Protein AF-A0A1M6F2M1-F1 (afdb_monomer_lite)

Foldseek 3Di:
DEAQAEADDPVDDCPDPVNSRYDYLVNCLVCLVVQHKDKIKHFDDPDDPVVSLVVVLCVNCVPRNQDSVLWDWKWFVPPGIMITIIRGSDPVVSVVVVVVRVCCCPDPCVVVVRMD

Secondary structure (DSSP, 8-state):
---SS-B--TTS-TTSTTGGGSB-HHHHHHHHHTT--EEEEEEPPSS-HHHHHHHHHHHHHHHH---TTT-EEEEE-SSS-EEEEEE-SSHHHHHHHHHHHHHHHHSHHHHTTSB-

Radius of gyration: 14.24 Å; chains: 1; bounding box: 29×32×35 Å

Sequence (116 aa):
MDPDNGLLVKSVGKGSARSIKYVFYEEVKDFIDSGKSVLVYNHRCRKPAKKYFDDIKDRLYDNVKINMGLIQTITFSKGTTRDYIAIPASKKHCDMFGDAFDDMRESMWGKLGVCR

pLDDT: mean 94.85, std 2.94, range [86.38, 98.25]

Structure (mmCIF, N/CA/C/O backbone):
data_AF-A0A1M6F2M1-F1
#
_entry.id   AF-A0A1M6F2M1-F1
#
loop_
_atom_site.group_PDB
_atom_site.id
_atom_site.type_symbol
_atom_site.label_atom_id
_atom_site.label_alt_id
_atom_site.label_comp_id
_atom_site.label_asym_id
_atom_site.label_entity_id
_atom_site.label_seq_id
_atom_site.pdbx_PDB_ins_code
_atom_site.Cartn_x
_atom_site.Cartn_y
_atom_site.Cartn_z
_atom_site.occupancy
_atom_site.B_iso_or_equiv
_atom_site.auth_seq_id
_atom_site.auth_comp_id
_atom_site.auth_asym_id
_atom_site.auth_atom_id
_atom_site.pdbx_PDB_model_num
ATOM 1 N N . MET A 1 1 ? -8.454 1.227 -4.645 1.00 93.12 1 MET A N 1
ATOM 2 C CA . MET A 1 1 ? -9.023 2.322 -3.837 1.00 93.12 1 MET A CA 1
ATOM 3 C C . MET A 1 1 ? -8.154 3.545 -4.046 1.00 93.12 1 MET A C 1
ATOM 5 O O . MET A 1 1 ? -6.936 3.415 -3.961 1.00 93.12 1 MET A O 1
ATOM 9 N N . ASP A 1 2 ? -8.767 4.685 -4.356 1.00 93.38 2 ASP A N 1
ATOM 10 C CA . ASP A 1 2 ? -8.068 5.916 -4.750 1.00 93.38 2 ASP A CA 1
ATOM 11 C C . ASP A 1 2 ? -8.477 7.106 -3.863 1.00 93.38 2 ASP A C 1
ATOM 13 O O . ASP A 1 2 ? -9.243 7.970 -4.283 1.00 93.38 2 ASP A O 1
ATOM 17 N N . PRO A 1 3 ? -8.078 7.102 -2.580 1.00 93.56 3 PRO A N 1
ATOM 18 C CA . PRO A 1 3 ? -8.305 8.235 -1.690 1.00 93.56 3 PRO A CA 1
ATOM 19 C C . PRO A 1 3 ? -7.326 9.382 -1.981 1.00 93.56 3 PRO A C 1
ATOM 21 O O . PRO A 1 3 ? -6.171 9.147 -2.337 1.00 93.56 3 PRO A O 1
ATOM 24 N N . ASP A 1 4 ? -7.723 10.617 -1.667 1.00 89.44 4 ASP A N 1
ATOM 25 C CA . ASP A 1 4 ? -6.847 11.796 -1.772 1.00 89.44 4 ASP A CA 1
ATOM 26 C C . ASP A 1 4 ? -5.505 11.616 -1.032 1.00 89.44 4 ASP A C 1
ATOM 28 O O . ASP A 1 4 ? -4.443 11.991 -1.534 1.00 89.44 4 ASP A O 1
ATOM 32 N N . ASN A 1 5 ? -5.548 11.062 0.188 1.00 90.69 5 ASN A N 1
ATOM 33 C CA . ASN A 1 5 ? -4.409 11.030 1.111 1.00 90.69 5 ASN A CA 1
ATOM 34 C C . ASN A 1 5 ? -3.937 9.619 1.491 1.00 90.69 5 ASN A C 1
ATOM 36 O O . ASN A 1 5 ? -3.037 9.488 2.328 1.00 90.69 5 ASN A O 1
ATOM 40 N N . GLY A 1 6 ? -4.507 8.571 0.894 1.00 93.94 6 GLY A N 1
ATOM 41 C CA . GLY A 1 6 ? -4.090 7.197 1.167 1.00 93.94 6 GLY A CA 1
ATOM 42 C C . GLY A 1 6 ? -4.727 6.556 2.404 1.00 93.94 6 GLY A C 1
ATOM 43 O O . GLY A 1 6 ? -5.890 6.797 2.716 1.00 93.94 6 GLY A O 1
ATOM 44 N N . LEU A 1 7 ? -3.970 5.718 3.119 1.00 94.44 7 LEU A N 1
ATOM 45 C CA . LEU A 1 7 ? -4.432 5.055 4.351 1.00 94.44 7 LEU A CA 1
ATOM 46 C C . LEU A 1 7 ? -4.501 6.017 5.544 1.00 94.44 7 LEU A C 1
ATOM 48 O O . LEU A 1 7 ? -3.609 6.852 5.734 1.00 94.44 7 LEU A O 1
ATOM 52 N N . LEU A 1 8 ? -5.515 5.842 6.398 1.00 94.50 8 LEU A N 1
ATOM 53 C CA . LEU A 1 8 ? -5.753 6.675 7.581 1.00 94.50 8 LEU A CA 1
ATOM 54 C C . LEU A 1 8 ? -4.498 6.837 8.459 1.00 94.50 8 LEU A C 1
ATOM 56 O O . LEU A 1 8 ? -3.798 5.881 8.793 1.00 94.50 8 LEU A O 1
ATOM 60 N N . VAL A 1 9 ? -4.197 8.062 8.883 1.00 91.62 9 VAL A N 1
ATOM 61 C CA . VAL A 1 9 ? -3.024 8.373 9.719 1.00 91.62 9 VAL A CA 1
ATOM 62 C C . VAL A 1 9 ? -3.423 8.651 11.168 1.00 91.62 9 VAL A C 1
ATOM 64 O O . VAL A 1 9 ? -4.527 9.111 11.433 1.00 91.62 9 VAL A O 1
ATOM 67 N N . LYS A 1 10 ? -2.494 8.448 12.117 1.00 88.38 10 LYS A N 1
ATOM 68 C CA . LYS A 1 10 ? -2.744 8.630 13.564 1.00 88.38 10 LYS A CA 1
ATOM 69 C C . LYS A 1 10 ? -3.284 10.021 13.937 1.00 88.38 10 LYS A C 1
ATOM 71 O O . LYS A 1 10 ? -4.010 10.150 14.912 1.00 88.38 10 LYS A O 1
ATOM 76 N N . SER A 1 11 ? -2.928 11.059 13.180 1.00 89.31 11 SER A N 1
ATOM 77 C CA . SER A 1 11 ? -3.343 12.445 13.437 1.00 89.31 11 SER A CA 1
ATOM 78 C C . SER A 1 11 ? -4.760 12.787 12.954 1.00 89.31 11 SER A C 1
ATOM 80 O O . SER A 1 11 ? -5.211 13.917 13.158 1.00 89.31 11 SER A O 1
ATOM 82 N N . VAL A 1 12 ? -5.467 11.852 12.307 1.00 90.81 12 VAL A N 1
ATOM 83 C CA . VAL A 1 12 ? -6.833 12.044 11.802 1.00 90.81 12 VAL A CA 1
ATOM 84 C C . VAL A 1 12 ? -7.744 10.973 12.397 1.00 90.81 12 VAL A C 1
ATOM 86 O O . VAL A 1 12 ? -7.628 9.795 12.079 1.00 90.81 12 VAL A O 1
ATOM 89 N N . GLY A 1 13 ? -8.668 11.387 13.266 1.00 90.81 13 GLY A N 1
ATOM 90 C CA . GLY A 1 13 ? -9.695 10.497 13.815 1.00 90.81 13 GLY A CA 1
ATOM 91 C C . GLY A 1 13 ? -10.805 10.204 12.800 1.00 90.81 13 GLY A C 1
ATOM 92 O O . GLY A 1 13 ? -11.136 11.065 11.986 1.00 90.81 13 GLY A O 1
ATOM 93 N N . LYS A 1 14 ? -11.421 9.017 12.879 1.00 86.69 14 LYS A N 1
ATOM 94 C CA . LYS A 1 14 ? -12.449 8.546 11.925 1.00 86.69 14 LYS A CA 1
ATOM 95 C C . LYS A 1 14 ? -13.688 9.444 11.835 1.00 86.69 14 LYS A C 1
ATOM 97 O O . LYS A 1 14 ? -14.224 9.614 10.749 1.00 86.69 14 LYS A O 1
ATOM 102 N N . GLY A 1 15 ? -14.095 10.077 12.936 1.00 88.50 15 GLY A N 1
ATOM 103 C CA . GLY A 1 15 ? -15.215 11.031 12.958 1.00 88.50 15 GLY A CA 1
ATOM 104 C C . GLY A 1 15 ? -14.861 12.453 12.503 1.00 88.50 15 GLY A C 1
ATOM 105 O O . GLY A 1 15 ? -15.711 13.335 12.524 1.00 88.50 15 GLY A O 1
ATOM 106 N N . SER A 1 16 ? -13.604 12.720 12.134 1.00 94.00 16 SER A N 1
ATOM 107 C CA . SER A 1 16 ? -13.198 14.039 11.644 1.00 94.00 16 SER A CA 1
ATOM 108 C C . SER A 1 16 ? -13.680 14.247 10.213 1.00 94.00 16 SER A C 1
ATOM 110 O O . SER A 1 16 ? -13.503 13.365 9.388 1.00 94.00 16 SER A O 1
ATOM 112 N N . ALA A 1 17 ? -14.116 15.456 9.853 1.00 92.56 17 ALA A N 1
ATOM 113 C CA . ALA A 1 17 ? -14.391 15.808 8.453 1.00 92.56 17 ALA A CA 1
ATOM 114 C C .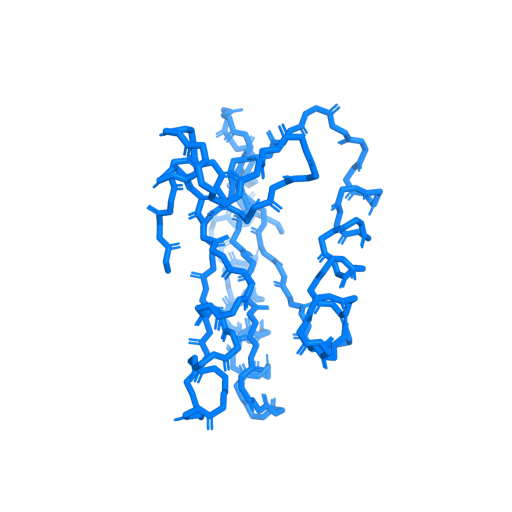 ALA A 1 17 ? -13.196 15.555 7.504 1.00 92.56 17 ALA A C 1
ATOM 116 O O . ALA A 1 17 ? -13.372 15.397 6.302 1.00 92.56 17 ALA A O 1
ATOM 117 N N . ARG A 1 18 ? -11.964 15.492 8.032 1.00 91.88 18 ARG A N 1
ATOM 118 C CA . ARG A 1 18 ? -10.757 15.169 7.253 1.00 91.88 18 ARG A CA 1
ATOM 119 C C . ARG A 1 18 ? -10.618 13.680 6.925 1.00 91.88 18 ARG A C 1
ATOM 121 O O . ARG A 1 18 ? -9.812 13.348 6.061 1.00 91.88 18 ARG A O 1
ATOM 128 N N . SER A 1 19 ? -11.342 12.798 7.614 1.00 93.69 19 SER A N 1
ATOM 129 C CA . SER A 1 19 ? -11.214 11.344 7.471 1.00 93.69 19 SER A CA 1
ATOM 130 C C . SER A 1 19 ? -11.709 10.843 6.114 1.00 93.69 19 SER A C 1
ATOM 132 O O . SER A 1 19 ? -11.134 9.893 5.601 1.00 93.69 19 SER A O 1
ATOM 134 N N . ILE A 1 20 ? -12.656 11.551 5.483 1.00 92.69 20 ILE A N 1
ATOM 135 C CA . ILE A 1 20 ? -13.208 11.245 4.148 1.00 92.69 20 ILE A CA 1
ATOM 136 C C . ILE A 1 20 ? -12.146 11.161 3.039 1.00 92.69 20 ILE A C 1
ATOM 138 O O . ILE A 1 20 ? -12.368 10.570 1.991 1.00 92.69 20 ILE A O 1
ATOM 142 N N . LYS A 1 21 ? -10.972 11.756 3.272 1.00 92.31 21 LYS A N 1
ATOM 143 C CA . LYS A 1 21 ? -9.835 11.762 2.344 1.00 92.31 21 LYS A CA 1
ATOM 144 C C . LYS A 1 21 ? -8.955 10.518 2.443 1.00 92.31 21 LYS A C 1
ATOM 146 O O . LYS A 1 21 ? -7.912 10.469 1.793 1.00 92.31 21 LYS A O 1
ATOM 151 N N . TYR A 1 22 ? -9.309 9.575 3.309 1.00 95.69 22 TYR A N 1
ATOM 152 C CA . TYR A 1 22 ? -8.509 8.404 3.625 1.00 95.69 22 TYR A CA 1
ATOM 153 C C . TYR A 1 22 ? -9.329 7.130 3.486 1.00 95.69 22 TYR A C 1
ATOM 155 O O . TYR A 1 22 ? -10.524 7.123 3.754 1.00 95.69 22 TYR A O 1
ATOM 163 N N . VAL A 1 23 ? -8.643 6.041 3.153 1.00 96.06 23 VAL A N 1
ATOM 164 C CA . VAL A 1 23 ? -9.167 4.683 3.317 1.00 96.06 23 VAL A CA 1
ATOM 165 C C . VAL A 1 23 ? -8.966 4.245 4.764 1.00 96.06 23 VAL A C 1
ATOM 167 O O . VAL A 1 23 ? -7.873 4.404 5.332 1.00 96.06 23 VAL A O 1
ATOM 170 N N . PHE A 1 24 ? -10.009 3.682 5.363 1.00 96.38 24 PHE A N 1
ATOM 171 C CA . PHE A 1 24 ? -9.957 3.082 6.687 1.00 96.38 24 PHE A CA 1
ATOM 172 C C . PHE A 1 24 ? -9.425 1.653 6.630 1.00 96.38 24 PHE A C 1
ATOM 174 O O . PHE A 1 24 ? -9.576 0.925 5.651 1.00 96.38 24 PHE A O 1
ATOM 181 N N . TYR A 1 25 ? -8.776 1.243 7.717 1.00 96.62 25 TYR A N 1
ATOM 182 C CA . TYR A 1 25 ? -8.180 -0.086 7.805 1.00 96.62 25 TYR A CA 1
ATOM 183 C C . TYR A 1 25 ? -9.239 -1.189 7.742 1.00 96.62 25 TYR A C 1
ATOM 185 O O . TYR A 1 25 ? -8.992 -2.233 7.147 1.00 96.62 25 TYR A O 1
ATOM 193 N N . GLU A 1 26 ? -10.420 -0.946 8.306 1.00 95.81 26 GLU A N 1
ATOM 194 C CA . GLU A 1 26 ? -11.536 -1.892 8.299 1.00 95.81 26 GLU A CA 1
ATOM 195 C C . GLU A 1 26 ? -12.092 -2.092 6.891 1.00 95.81 26 GLU A C 1
ATOM 197 O O . GLU A 1 26 ? -12.337 -3.227 6.513 1.00 95.81 26 GLU A O 1
ATOM 202 N N . GLU A 1 27 ? -12.161 -1.038 6.069 1.00 96.50 27 GLU A N 1
ATOM 203 C CA . GLU A 1 27 ? -12.575 -1.181 4.666 1.00 96.50 27 GLU A CA 1
ATOM 204 C C . GLU A 1 27 ? -11.630 -2.123 3.917 1.00 96.50 27 GLU A C 1
ATOM 206 O O . GLU A 1 27 ? -12.069 -3.011 3.190 1.00 96.50 27 GLU A O 1
ATOM 211 N N . VAL A 1 28 ? -10.316 -1.977 4.130 1.00 97.31 28 VAL A N 1
ATOM 212 C CA . VAL A 1 28 ? -9.327 -2.909 3.571 1.00 97.31 28 VAL A CA 1
ATOM 213 C C . VAL A 1 28 ? -9.585 -4.328 4.077 1.00 97.31 28 VAL A C 1
ATOM 215 O O . VAL A 1 28 ? -9.569 -5.265 3.283 1.00 97.31 28 VAL A O 1
ATOM 218 N N . LYS A 1 29 ? -9.829 -4.498 5.380 1.00 97.44 29 LYS A N 1
ATOM 219 C CA . LYS A 1 29 ? -10.072 -5.809 5.990 1.00 97.44 29 LYS A CA 1
ATOM 220 C C . LYS A 1 29 ? -11.314 -6.491 5.422 1.00 97.44 29 LYS A C 1
ATOM 222 O O . LYS A 1 29 ? -11.224 -7.668 5.095 1.00 97.44 29 LYS A O 1
ATOM 227 N N . ASP A 1 30 ? -12.404 -5.760 5.219 1.00 98.06 30 ASP A N 1
ATOM 228 C CA . ASP A 1 30 ? -13.654 -6.284 4.657 1.00 98.06 30 ASP A CA 1
ATOM 229 C C . ASP A 1 30 ? -13.452 -6.837 3.234 1.00 98.06 30 ASP A C 1
ATOM 231 O O . ASP A 1 30 ? -13.975 -7.898 2.866 1.00 9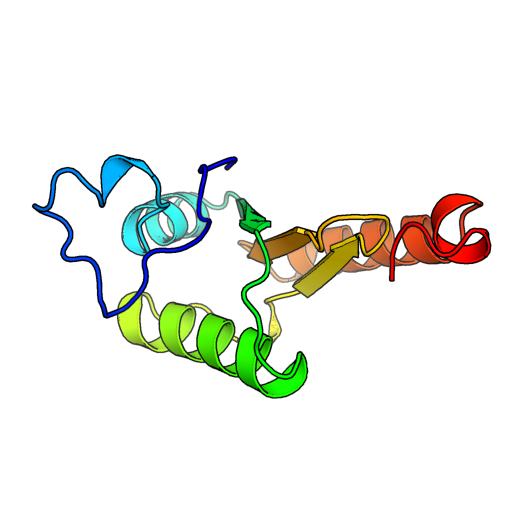8.06 30 ASP A O 1
ATOM 235 N N . PHE A 1 31 ? -12.638 -6.161 2.415 1.00 97.88 31 PHE A N 1
ATOM 236 C CA . PHE A 1 31 ? -12.263 -6.686 1.100 1.00 97.88 31 PHE A CA 1
ATOM 237 C C . PHE A 1 31 ? -11.434 -7.965 1.221 1.00 97.88 31 PHE A C 1
ATOM 239 O O . PHE A 1 31 ? -11.749 -8.959 0.567 1.00 97.88 31 PHE A O 1
ATOM 246 N N . ILE A 1 32 ? -10.423 -7.969 2.088 1.00 97.69 32 ILE A N 1
ATOM 247 C CA . ILE A 1 32 ? -9.549 -9.130 2.276 1.00 97.69 32 ILE A CA 1
ATOM 248 C C . ILE A 1 32 ? -10.332 -10.342 2.792 1.00 97.69 32 ILE A C 1
ATOM 250 O O . ILE A 1 32 ? -10.172 -11.437 2.254 1.00 97.69 32 ILE A O 1
ATOM 254 N N . ASP A 1 33 ? -11.231 -10.144 3.755 1.00 96.69 33 ASP A N 1
ATOM 255 C CA . ASP A 1 33 ? -12.076 -11.199 4.324 1.00 96.69 33 ASP A CA 1
ATOM 256 C C . ASP A 1 33 ? -13.085 -11.752 3.319 1.00 96.69 33 ASP A C 1
ATOM 258 O O . ASP A 1 33 ? -13.431 -12.930 3.367 1.00 96.69 33 ASP A O 1
ATOM 262 N N . SER A 1 34 ? -13.503 -10.933 2.351 1.00 97.44 34 SER A N 1
ATOM 263 C CA . SER A 1 34 ? -14.311 -11.382 1.212 1.00 97.44 34 SER A CA 1
ATOM 264 C C . SER A 1 34 ? -13.483 -11.972 0.060 1.00 97.44 34 SER A C 1
ATOM 266 O O . SER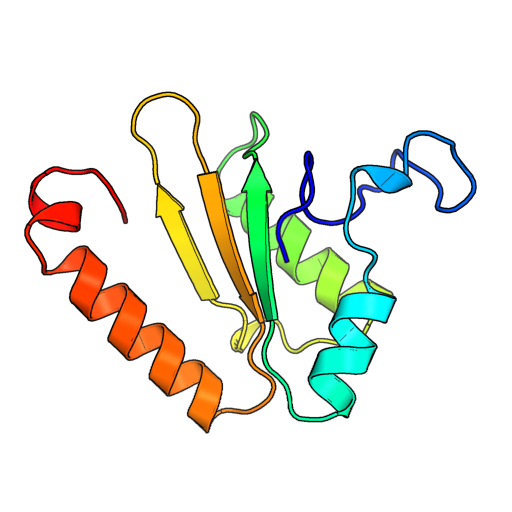 A 1 34 ? -14.010 -12.186 -1.034 1.00 97.44 34 SER A O 1
ATOM 268 N N . GLY A 1 35 ? -12.191 -12.243 0.281 1.00 97.25 35 GLY A N 1
ATOM 269 C CA . GLY A 1 35 ? -11.290 -12.855 -0.697 1.00 97.25 35 GLY A CA 1
ATOM 270 C C . GLY A 1 35 ? -10.810 -11.905 -1.800 1.00 97.25 35 GLY A C 1
ATOM 271 O O . GLY A 1 35 ? -10.233 -12.354 -2.794 1.00 97.25 35 GLY A O 1
ATOM 272 N N . LYS A 1 36 ? -11.029 -10.594 -1.653 1.00 97.88 36 LYS A N 1
ATOM 273 C CA . LYS A 1 36 ? -10.687 -9.572 -2.650 1.00 97.88 36 LYS A CA 1
ATOM 274 C C . LYS A 1 36 ? -9.425 -8.830 -2.235 1.00 97.88 36 LYS A C 1
ATOM 276 O O . LYS A 1 36 ? -9.342 -8.261 -1.153 1.00 97.88 36 LYS A O 1
ATOM 281 N N . SER A 1 37 ? -8.436 -8.805 -3.121 1.00 97.88 37 SER A N 1
ATOM 282 C CA . SER A 1 37 ? -7.234 -8.001 -2.902 1.00 97.88 37 SER A CA 1
ATOM 283 C C . SER A 1 37 ? -7.508 -6.514 -3.092 1.00 97.88 37 SER A C 1
ATOM 285 O O . SER A 1 37 ? -8.337 -6.126 -3.916 1.00 97.88 37 SER A O 1
ATOM 287 N N . VAL A 1 38 ? -6.744 -5.679 -2.395 1.00 97.88 38 VAL A N 1
ATOM 288 C CA . VAL A 1 38 ? -6.862 -4.223 -2.476 1.00 97.88 38 VAL A CA 1
ATOM 289 C C . VAL A 1 38 ? -5.563 -3.627 -3.000 1.00 97.88 38 VAL A C 1
ATOM 291 O O . VAL A 1 38 ? -4.481 -3.960 -2.527 1.00 97.88 38 VAL A O 1
ATOM 294 N N . LEU A 1 39 ? -5.675 -2.702 -3.951 1.00 97.81 39 LEU A N 1
ATOM 295 C CA . LEU A 1 39 ? -4.596 -1.796 -4.335 1.00 97.81 39 LEU A CA 1
ATOM 296 C C . LEU A 1 39 ? -4.960 -0.392 -3.852 1.00 97.81 39 LEU A C 1
ATOM 298 O O . LEU A 1 39 ? -5.981 0.152 -4.279 1.00 97.81 39 LEU A O 1
ATOM 302 N N . VAL A 1 40 ? -4.170 0.180 -2.946 1.00 97.81 40 VAL A N 1
ATOM 303 C CA . VAL A 1 40 ? -4.399 1.530 -2.412 1.00 97.81 40 VAL A CA 1
ATOM 304 C C . VAL A 1 40 ? -3.426 2.503 -3.059 1.00 97.81 40 VAL A C 1
ATOM 306 O O . VAL A 1 40 ? -2.214 2.329 -2.942 1.00 97.81 40 VAL A O 1
ATOM 309 N N . TYR A 1 41 ? -3.950 3.537 -3.706 1.00 96.38 41 TYR A N 1
ATOM 310 C CA . TYR A 1 41 ? -3.150 4.681 -4.125 1.00 96.38 41 TYR A CA 1
ATOM 311 C C . TYR A 1 41 ? -2.829 5.566 -2.918 1.00 96.38 41 TYR A C 1
ATOM 313 O O . TYR A 1 41 ? -3.700 5.883 -2.106 1.00 96.38 41 TYR A O 1
ATOM 321 N N . ASN A 1 42 ? -1.562 5.949 -2.776 1.00 94.81 42 ASN A N 1
ATOM 322 C CA . ASN A 1 42 ? -1.083 6.701 -1.627 1.00 94.81 42 ASN A CA 1
ATOM 323 C C . ASN A 1 42 ? -0.129 7.819 -2.068 1.00 94.81 42 ASN A C 1
ATOM 325 O O . ASN A 1 42 ? 0.919 7.581 -2.678 1.00 94.81 42 ASN A O 1
ATOM 329 N N . HIS A 1 43 ? -0.452 9.061 -1.704 1.00 92.06 43 HIS A N 1
ATOM 330 C CA . HIS A 1 43 ? 0.469 10.183 -1.857 1.00 92.06 43 HIS A CA 1
ATOM 331 C C . HIS A 1 43 ? 1.607 10.062 -0.832 1.00 92.06 43 HIS A C 1
ATOM 333 O O . HIS A 1 43 ? 1.375 10.112 0.379 1.00 92.06 43 HIS A O 1
ATOM 339 N N . ARG A 1 44 ? 2.863 9.937 -1.286 1.00 90.75 44 ARG A N 1
ATOM 340 C CA . ARG A 1 44 ? 4.002 9.800 -0.366 1.00 90.75 44 ARG A CA 1
ATOM 341 C C . ARG A 1 44 ? 4.202 11.076 0.451 1.00 90.75 44 ARG A C 1
ATOM 343 O O . ARG A 1 44 ? 4.269 12.180 -0.092 1.00 90.75 44 ARG A O 1
ATOM 350 N N . CYS A 1 45 ? 4.339 10.920 1.765 1.00 88.69 45 CYS A N 1
ATOM 351 C CA . CYS A 1 45 ? 4.762 11.999 2.650 1.00 88.69 45 CYS A CA 1
ATOM 352 C C . CYS A 1 45 ? 6.294 12.111 2.685 1.00 88.69 45 CYS A C 1
ATOM 354 O O . CYS A 1 45 ? 7.013 11.190 2.300 1.00 88.69 45 CYS A O 1
ATOM 356 N N . ARG A 1 46 ? 6.816 13.249 3.156 1.00 87.50 46 ARG A N 1
ATOM 357 C CA . ARG A 1 46 ? 8.263 13.508 3.244 1.00 87.50 46 ARG A CA 1
ATOM 358 C C . ARG A 1 46 ? 8.887 12.741 4.418 1.00 87.50 46 ARG A C 1
ATOM 360 O O . ARG A 1 46 ? 9.218 13.321 5.446 1.00 87.50 46 ARG A O 1
ATOM 367 N N . LYS A 1 47 ? 8.997 11.421 4.276 1.00 90.94 47 LYS A N 1
ATOM 368 C CA . LYS A 1 47 ? 9.664 10.503 5.208 1.00 90.94 47 LYS A CA 1
ATOM 369 C C . LYS A 1 47 ? 10.684 9.646 4.449 1.00 90.94 47 LYS A C 1
ATOM 371 O O . LYS A 1 47 ? 10.472 9.376 3.266 1.00 90.94 47 LYS A O 1
ATOM 376 N N . PRO A 1 48 ? 11.748 9.161 5.114 1.00 93.25 48 PRO A N 1
ATOM 377 C CA . PRO A 1 48 ? 12.614 8.135 4.540 1.00 93.25 48 PRO A CA 1
ATOM 378 C C . PRO A 1 48 ? 11.792 6.915 4.108 1.00 93.25 48 PRO A C 1
ATOM 380 O O . PRO A 1 48 ? 10.958 6.438 4.879 1.00 93.25 48 PRO A O 1
ATOM 383 N N . ALA A 1 49 ? 12.029 6.412 2.892 1.00 92.25 49 ALA A N 1
ATOM 384 C CA . ALA A 1 49 ? 11.177 5.400 2.259 1.00 92.25 49 ALA A CA 1
ATOM 385 C C . ALA A 1 49 ? 11.004 4.137 3.117 1.00 92.25 49 ALA A C 1
ATOM 387 O O . ALA A 1 49 ? 9.879 3.684 3.305 1.00 92.25 49 ALA A O 1
ATOM 388 N N . LYS A 1 50 ? 12.096 3.628 3.705 1.00 94.06 50 LYS A N 1
ATOM 389 C CA . LYS A 1 50 ? 12.055 2.461 4.598 1.00 94.06 50 LYS A CA 1
ATOM 390 C C . LYS A 1 50 ? 11.085 2.682 5.762 1.00 94.06 50 LYS A C 1
ATOM 392 O O . LYS A 1 50 ? 10.123 1.944 5.905 1.00 94.06 50 LYS A O 1
ATOM 397 N N . LYS A 1 51 ? 11.285 3.759 6.529 1.00 94.75 51 LYS A N 1
ATOM 398 C CA . LYS A 1 51 ? 10.422 4.107 7.667 1.00 94.75 51 LYS A CA 1
ATOM 399 C C . LYS A 1 51 ? 8.970 4.325 7.239 1.00 94.75 51 LYS A C 1
ATOM 401 O O . LYS A 1 51 ? 8.056 3.937 7.947 1.00 94.75 51 LYS A O 1
ATOM 406 N N . TYR A 1 52 ? 8.753 4.952 6.086 1.00 94.50 52 TYR A N 1
ATOM 407 C CA . TYR A 1 52 ? 7.414 5.169 5.544 1.00 94.50 52 TYR A CA 1
ATOM 408 C C . TYR A 1 52 ? 6.673 3.856 5.259 1.00 94.50 52 TYR A C 1
ATOM 410 O O . TYR A 1 52 ? 5.501 3.737 5.615 1.00 94.50 52 TYR A O 1
ATOM 418 N N . PHE A 1 53 ? 7.340 2.889 4.628 1.00 95.25 53 PHE A N 1
ATOM 419 C CA . PHE A 1 53 ? 6.737 1.594 4.328 1.00 95.25 53 PHE A CA 1
ATOM 420 C C . PHE A 1 53 ? 6.579 0.723 5.574 1.00 95.25 53 PHE A C 1
ATOM 422 O O . PHE A 1 53 ? 5.522 0.115 5.728 1.00 95.25 53 PHE A O 1
ATOM 429 N N . ASP A 1 54 ? 7.563 0.720 6.476 1.00 95.38 54 ASP A N 1
ATOM 430 C CA . ASP A 1 54 ? 7.467 0.039 7.772 1.00 95.38 54 ASP A CA 1
ATOM 431 C C . ASP A 1 54 ? 6.252 0.577 8.554 1.00 95.38 54 ASP A C 1
ATOM 433 O O . ASP A 1 54 ? 5.355 -0.189 8.891 1.00 95.38 54 ASP A O 1
ATOM 437 N N . ASP A 1 55 ? 6.106 1.908 8.668 1.00 94.88 55 ASP A N 1
ATOM 438 C CA . ASP A 1 55 ? 4.950 2.549 9.316 1.00 94.88 55 ASP A CA 1
ATOM 439 C C . ASP A 1 55 ? 3.604 2.117 8.689 1.00 94.88 55 ASP A C 1
ATOM 441 O O . ASP A 1 55 ? 2.575 2.108 9.366 1.00 94.88 55 ASP A O 1
ATOM 445 N N . ILE A 1 56 ? 3.546 1.872 7.374 1.00 95.06 56 ILE A N 1
ATOM 446 C CA . ILE A 1 56 ? 2.323 1.408 6.691 1.00 95.06 56 ILE A CA 1
ATOM 447 C C . ILE A 1 56 ? 2.023 -0.046 7.060 1.00 95.06 56 ILE A C 1
ATOM 449 O O . ILE A 1 56 ? 0.880 -0.354 7.402 1.00 95.06 56 ILE A O 1
ATOM 453 N N . LYS A 1 57 ? 3.034 -0.920 6.995 1.00 96.50 57 LYS A N 1
ATOM 454 C CA . LYS A 1 57 ? 2.906 -2.343 7.330 1.00 96.50 57 LYS A CA 1
ATOM 455 C C . LYS A 1 57 ? 2.498 -2.527 8.791 1.00 96.50 57 LYS A C 1
ATOM 457 O O . LYS A 1 57 ? 1.533 -3.242 9.053 1.00 96.50 57 LYS A O 1
ATOM 462 N N . ASP A 1 58 ? 3.145 -1.798 9.697 1.00 96.44 58 ASP A N 1
ATOM 463 C CA . ASP A 1 58 ? 2.825 -1.765 11.125 1.00 96.44 58 ASP A CA 1
ATOM 464 C C . ASP A 1 58 ? 1.369 -1.370 11.351 1.00 96.44 58 ASP A C 1
ATOM 466 O O . ASP A 1 58 ? 0.620 -2.091 12.001 1.00 96.44 58 ASP A O 1
ATOM 470 N N . ARG A 1 59 ? 0.904 -0.280 10.729 1.00 95.62 59 ARG A N 1
ATOM 471 C CA . ARG A 1 59 ? -0.489 0.160 10.892 1.00 95.62 59 ARG A CA 1
ATOM 472 C C . ARG A 1 59 ? -1.501 -0.846 10.344 1.00 95.62 59 ARG A C 1
ATOM 474 O O . ARG A 1 59 ? -2.536 -1.040 10.978 1.00 95.62 59 ARG A O 1
ATOM 481 N N . LEU A 1 60 ? -1.229 -1.490 9.209 1.00 96.50 60 LEU A N 1
ATOM 482 C CA . LEU A 1 60 ? -2.110 -2.528 8.662 1.00 96.50 60 LEU A CA 1
ATOM 483 C C . LEU A 1 60 ? -2.184 -3.754 9.586 1.00 96.50 60 LEU A C 1
ATOM 485 O O . LEU A 1 60 ? -3.266 -4.296 9.813 1.00 96.50 60 LEU A O 1
ATOM 489 N N . TYR A 1 61 ? -1.065 -4.162 10.176 1.00 96.94 61 TYR A N 1
ATOM 490 C CA . TYR A 1 61 ? -1.046 -5.258 11.140 1.00 96.94 61 TYR A CA 1
ATOM 491 C C . TYR A 1 61 ? -1.701 -4.886 12.479 1.00 96.94 61 TYR A C 1
ATOM 493 O O . TYR A 1 61 ? -2.519 -5.633 13.022 1.00 96.94 61 TYR A O 1
ATOM 501 N N . ASP A 1 62 ? -1.383 -3.717 13.024 1.00 96.50 62 ASP A N 1
ATOM 502 C CA . ASP A 1 62 ? -1.871 -3.282 14.329 1.00 96.50 62 ASP A CA 1
ATOM 503 C C . ASP A 1 62 ? -3.389 -3.119 14.331 1.00 96.50 62 ASP A C 1
ATOM 505 O O . ASP A 1 62 ? -4.041 -3.624 15.246 1.00 96.50 62 ASP A O 1
ATOM 509 N N . ASN A 1 63 ? -3.946 -2.496 13.284 1.00 95.88 63 ASN A N 1
ATOM 510 C CA . ASN A 1 63 ? -5.378 -2.209 13.193 1.00 95.88 63 ASN A CA 1
ATOM 511 C C . ASN A 1 63 ? -6.198 -3.417 12.724 1.00 95.88 63 ASN A C 1
ATOM 513 O O . ASN A 1 63 ? -7.290 -3.629 13.238 1.00 95.88 63 ASN A O 1
ATOM 517 N N . VAL A 1 64 ? -5.700 -4.201 11.758 1.00 96.31 64 VAL A N 1
ATOM 518 C CA . VAL A 1 64 ? -6.516 -5.235 11.086 1.00 96.31 64 VAL A CA 1
ATOM 519 C C . VAL A 1 64 ? -5.795 -6.563 10.828 1.00 96.31 64 VAL A C 1
ATOM 521 O O . VAL A 1 64 ? -6.310 -7.420 10.112 1.00 96.31 64 VAL A O 1
ATOM 524 N N . LYS A 1 65 ? -4.628 -6.777 11.451 1.00 96.50 65 LYS A N 1
ATOM 525 C CA . LYS A 1 65 ? -3.880 -8.053 11.466 1.00 96.50 65 LYS A CA 1
ATOM 526 C C . LYS A 1 65 ? -3.524 -8.595 10.079 1.00 96.50 65 LYS A C 1
ATOM 528 O O . LYS A 1 65 ? -3.364 -9.798 9.892 1.00 96.50 65 L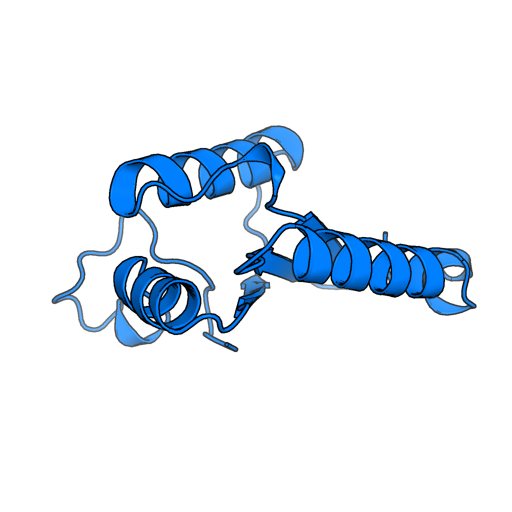YS A O 1
ATOM 533 N N . ILE A 1 66 ? -3.348 -7.703 9.107 1.00 95.88 66 ILE A N 1
ATOM 534 C CA . ILE A 1 66 ? -2.863 -8.068 7.774 1.00 95.88 66 ILE A CA 1
ATOM 535 C C . ILE A 1 66 ? -1.399 -8.505 7.866 1.00 95.88 66 ILE A C 1
ATOM 537 O O . ILE A 1 66 ? -0.572 -7.821 8.470 1.00 95.88 66 ILE A O 1
ATOM 541 N N . ASN A 1 67 ? -1.067 -9.637 7.242 1.00 94.06 67 ASN A N 1
ATOM 542 C CA . ASN A 1 67 ? 0.296 -10.156 7.220 1.00 94.06 67 ASN A CA 1
ATOM 543 C C . ASN A 1 67 ? 1.232 -9.212 6.444 1.00 94.06 67 ASN A C 1
ATOM 545 O O . ASN A 1 67 ? 1.136 -9.075 5.222 1.00 94.06 67 ASN A O 1
ATOM 549 N N . MET A 1 68 ? 2.186 -8.614 7.158 1.00 93.94 68 MET A N 1
ATOM 550 C CA . MET A 1 68 ? 3.155 -7.657 6.616 1.00 93.94 68 MET A CA 1
ATOM 551 C C . MET A 1 68 ? 4.024 -8.211 5.477 1.00 93.94 68 MET A C 1
ATOM 553 O O . MET A 1 68 ? 4.495 -7.441 4.634 1.00 93.94 68 MET A O 1
ATOM 557 N N . GLY A 1 69 ? 4.253 -9.528 5.460 1.00 93.56 69 GLY A N 1
ATOM 558 C CA . GLY A 1 69 ? 5.065 -10.213 4.455 1.00 93.56 69 GLY A CA 1
ATOM 559 C C . GLY A 1 69 ? 4.392 -10.327 3.087 1.00 93.56 69 GLY A C 1
ATOM 560 O O . GLY A 1 69 ? 5.084 -10.517 2.094 1.00 93.56 69 GLY A O 1
ATOM 561 N N . LEU A 1 70 ? 3.065 -10.175 3.017 1.00 94.44 70 LEU A N 1
ATOM 562 C CA . LEU A 1 70 ? 2.315 -10.206 1.755 1.00 94.44 70 LEU A CA 1
ATOM 563 C C . LEU A 1 70 ? 2.169 -8.819 1.116 1.00 94.44 70 LEU A C 1
ATOM 565 O O . LEU A 1 70 ? 1.825 -8.713 -0.058 1.00 94.44 70 LEU A O 1
ATOM 569 N N . ILE A 1 71 ? 2.403 -7.749 1.879 1.00 97.12 71 ILE A N 1
ATOM 570 C CA . ILE A 1 71 ? 2.218 -6.380 1.397 1.00 97.12 71 ILE A CA 1
ATOM 571 C C . ILE A 1 71 ? 3.350 -6.022 0.436 1.00 97.12 71 ILE A C 1
ATOM 573 O O . ILE A 1 71 ? 4.526 -6.003 0.818 1.00 97.12 71 ILE A O 1
ATOM 577 N N . GLN A 1 72 ? 2.966 -5.659 -0.784 1.00 97.31 72 GLN A N 1
ATOM 578 C CA . GLN A 1 72 ? 3.870 -5.262 -1.858 1.00 97.31 72 GLN A CA 1
ATOM 579 C C . GLN A 1 72 ? 3.589 -3.835 -2.299 1.00 97.31 72 GLN A C 1
ATOM 581 O O . GLN A 1 72 ? 2.496 -3.307 -2.093 1.00 97.31 72 GLN A O 1
ATOM 586 N N . THR A 1 73 ? 4.584 -3.189 -2.899 1.00 96.75 73 THR A N 1
ATOM 587 C CA . THR A 1 73 ? 4.451 -1.807 -3.351 1.00 96.75 73 THR A CA 1
ATOM 588 C C . THR A 1 73 ? 5.168 -1.582 -4.673 1.00 96.75 73 THR A C 1
ATOM 590 O O . THR A 1 73 ? 6.182 -2.218 -4.964 1.00 96.75 73 THR A O 1
ATOM 593 N N . ILE A 1 74 ? 4.647 -0.634 -5.448 1.00 97.31 74 ILE A N 1
ATOM 594 C CA . ILE A 1 74 ? 5.336 -0.043 -6.594 1.00 97.31 74 ILE A CA 1
ATOM 595 C C . ILE A 1 74 ? 5.299 1.479 -6.454 1.00 97.31 74 ILE A C 1
ATOM 597 O O . ILE A 1 74 ? 4.265 2.074 -6.133 1.00 97.31 74 ILE A O 1
ATOM 601 N N . THR A 1 75 ? 6.458 2.110 -6.627 1.00 96.81 75 THR A N 1
ATOM 602 C CA . THR A 1 75 ? 6.649 3.552 -6.462 1.00 96.81 75 THR A CA 1
ATOM 603 C C . THR A 1 75 ? 6.739 4.218 -7.824 1.00 96.81 75 THR A C 1
ATOM 605 O O . THR A 1 75 ? 7.612 3.888 -8.618 1.00 96.81 75 THR A O 1
ATOM 608 N N . PHE A 1 76 ? 5.940 5.255 -8.043 1.00 95.69 76 PHE A N 1
ATOM 609 C CA . PHE A 1 76 ? 6.055 6.175 -9.168 1.00 95.69 76 PHE A CA 1
ATOM 610 C C . PHE A 1 76 ? 6.667 7.484 -8.681 1.00 95.69 76 PHE A C 1
ATOM 612 O O . PHE A 1 76 ? 6.066 8.203 -7.882 1.00 95.69 76 PHE A O 1
ATOM 619 N N . SER A 1 77 ? 7.888 7.794 -9.118 1.00 90.62 77 SER A N 1
ATOM 620 C CA . SER A 1 77 ? 8.661 8.913 -8.553 1.00 90.62 77 SER A CA 1
ATOM 621 C C . SER A 1 77 ? 8.773 10.149 -9.438 1.00 90.62 77 SER A C 1
ATOM 623 O O . SER A 1 77 ? 9.360 11.134 -8.996 1.00 90.62 77 SER A O 1
ATOM 625 N N . LYS A 1 78 ? 8.257 10.129 -10.673 1.00 86.88 78 LYS A N 1
ATOM 626 C CA . LYS A 1 78 ? 8.302 11.318 -11.538 1.00 86.88 78 LYS A CA 1
ATOM 627 C C . LYS A 1 78 ? 7.353 12.400 -11.017 1.00 86.88 78 LYS A C 1
ATOM 629 O O . LYS A 1 78 ? 6.150 12.187 -10.909 1.00 86.88 78 LYS A O 1
ATOM 634 N N . GLY A 1 79 ? 7.910 13.569 -10.698 1.00 86.38 79 GLY A N 1
ATOM 635 C CA . GLY A 1 79 ? 7.175 14.682 -10.102 1.00 86.38 79 GLY A CA 1
ATOM 636 C C . GLY A 1 79 ? 6.867 14.435 -8.626 1.00 86.38 79 GLY A C 1
ATOM 637 O O . GLY A 1 79 ? 7.766 14.392 -7.788 1.00 86.38 79 GLY A O 1
ATOM 638 N N . THR A 1 80 ? 5.586 14.288 -8.295 1.00 88.56 80 THR A N 1
ATOM 639 C CA . THR A 1 80 ? 5.168 13.999 -6.918 1.00 88.56 80 THR A CA 1
ATOM 640 C C . THR A 1 80 ? 5.133 12.490 -6.702 1.00 88.56 80 THR A C 1
ATOM 642 O O . THR A 1 80 ? 4.553 11.757 -7.496 1.00 88.56 80 THR A O 1
ATOM 645 N N . THR A 1 81 ? 5.785 12.000 -5.644 1.00 93.31 81 THR A N 1
ATOM 646 C CA . THR A 1 81 ? 5.927 10.551 -5.458 1.00 93.31 81 THR A CA 1
ATOM 647 C C . THR A 1 81 ? 4.592 9.914 -5.074 1.00 93.31 81 THR A C 1
ATOM 649 O O . THR A 1 81 ? 3.897 10.396 -4.169 1.00 93.31 81 THR A O 1
ATOM 652 N N . ARG A 1 82 ? 4.239 8.833 -5.768 1.00 94.25 82 ARG A N 1
ATOM 653 C CA . ARG A 1 82 ? 3.040 8.024 -5.543 1.00 94.25 82 ARG A CA 1
ATOM 654 C C . ARG A 1 82 ? 3.416 6.587 -5.294 1.00 94.25 82 ARG A C 1
ATOM 656 O O . ARG A 1 82 ? 4.285 6.053 -5.972 1.00 94.25 82 ARG A O 1
ATOM 663 N N . ASP A 1 83 ? 2.728 5.981 -4.348 1.00 96.25 83 ASP A N 1
ATOM 664 C CA . ASP A 1 83 ? 2.863 4.566 -4.063 1.00 96.25 83 ASP A CA 1
ATOM 665 C C . ASP A 1 83 ? 1.535 3.885 -4.304 1.00 96.25 83 ASP A C 1
ATOM 667 O O . ASP A 1 83 ? 0.497 4.366 -3.853 1.00 96.25 83 ASP A O 1
ATOM 6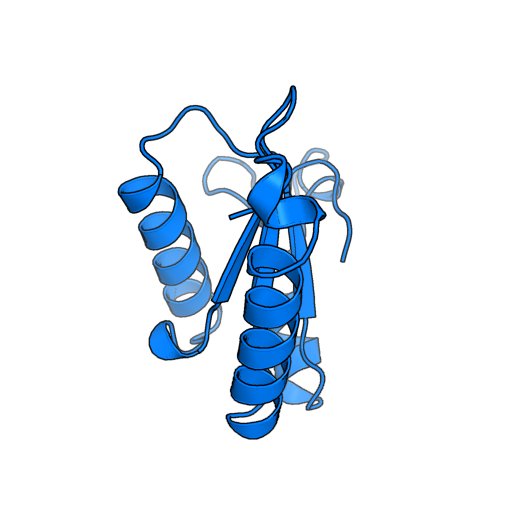71 N N . TYR A 1 84 ? 1.593 2.741 -4.965 1.00 97.06 84 TYR A N 1
ATOM 672 C CA . TYR A 1 84 ? 0.490 1.801 -4.972 1.00 97.06 84 TYR A CA 1
ATOM 673 C C . TYR A 1 84 ? 0.835 0.685 -3.996 1.00 97.06 84 TYR A C 1
ATOM 675 O O . TYR A 1 84 ? 1.865 0.026 -4.137 1.00 97.06 84 TYR A O 1
ATOM 683 N N . ILE A 1 85 ? 0.002 0.523 -2.971 1.00 97.69 85 ILE A N 1
ATOM 684 C CA . ILE A 1 85 ? 0.180 -0.458 -1.902 1.00 97.69 85 ILE A CA 1
ATOM 685 C C . ILE A 1 85 ? -0.759 -1.623 -2.190 1.00 97.69 85 ILE A C 1
ATOM 687 O O . ILE A 1 85 ? -1.976 -1.489 -2.059 1.00 97.69 85 ILE A O 1
ATOM 691 N N . ALA A 1 86 ? -0.193 -2.747 -2.616 1.00 98.12 86 ALA A N 1
ATOM 692 C CA . ALA A 1 86 ? -0.917 -3.981 -2.863 1.00 98.12 86 ALA A CA 1
ATOM 693 C C . ALA A 1 86 ? -1.047 -4.775 -1.562 1.00 98.12 86 ALA A C 1
ATOM 695 O O . ALA A 1 86 ? -0.058 -5.091 -0.897 1.00 98.12 86 ALA A O 1
ATOM 696 N N . ILE A 1 87 ? -2.288 -5.100 -1.216 1.00 98.12 87 ILE A N 1
ATOM 697 C CA . ILE A 1 87 ? -2.676 -5.869 -0.040 1.00 98.12 87 ILE A CA 1
ATOM 698 C C . ILE A 1 87 ? -3.398 -7.114 -0.566 1.00 98.12 87 ILE A C 1
ATOM 700 O O . ILE A 1 87 ? -4.572 -7.036 -0.939 1.00 98.12 87 ILE A O 1
ATOM 704 N N . PRO A 1 88 ? -2.692 -8.248 -0.702 1.00 97.75 88 PRO A N 1
ATOM 705 C CA . PRO A 1 88 ? -3.263 -9.440 -1.309 1.00 97.75 88 PRO A CA 1
ATOM 706 C C . PRO A 1 88 ? -4.175 -10.196 -0.342 1.00 97.75 88 PRO A C 1
ATOM 708 O O . PRO A 1 88 ? -3.820 -10.395 0.817 1.00 97.75 88 PRO A O 1
ATOM 711 N N . ALA A 1 89 ? -5.308 -10.699 -0.838 1.00 97.19 89 ALA A N 1
ATOM 712 C CA . ALA A 1 89 ? -6.192 -11.571 -0.056 1.00 97.19 89 ALA A CA 1
ATOM 713 C C . ALA A 1 89 ? -5.682 -13.020 0.072 1.00 97.19 89 ALA A C 1
ATOM 715 O O . ALA A 1 89 ? -6.181 -13.793 0.882 1.00 97.19 89 ALA A O 1
ATOM 716 N N . SER A 1 90 ? -4.699 -13.415 -0.740 1.00 96.06 90 SER A N 1
ATOM 717 C CA . SER A 1 90 ? -4.124 -14.762 -0.737 1.00 96.06 90 SER A CA 1
ATOM 718 C C . SER A 1 90 ? -2.679 -14.749 -1.235 1.00 96.06 90 SER A C 1
ATOM 720 O O . SER A 1 90 ? -2.241 -13.788 -1.874 1.00 96.06 90 SER A O 1
ATOM 722 N N . LYS A 1 91 ? -1.943 -15.845 -1.000 1.00 96.00 91 LYS A N 1
ATOM 723 C CA . LYS A 1 91 ? -0.590 -16.025 -1.552 1.00 96.00 91 LYS A CA 1
ATOM 724 C C . LYS A 1 91 ? -0.592 -15.988 -3.083 1.00 96.00 91 LYS A C 1
ATOM 726 O O . LYS A 1 91 ? 0.211 -15.269 -3.657 1.00 96.00 91 LYS A O 1
ATOM 731 N N . LYS A 1 92 ? -1.574 -16.626 -3.728 1.00 97.31 92 LYS A N 1
ATOM 732 C CA . LYS A 1 92 ? -1.750 -16.554 -5.187 1.00 97.31 92 LYS A CA 1
ATOM 733 C C . LYS A 1 92 ? -1.862 -15.109 -5.680 1.00 97.31 92 LYS A C 1
ATOM 735 O O . LYS A 1 92 ? -1.210 -14.738 -6.644 1.00 97.31 92 LYS A O 1
ATOM 740 N N . HIS A 1 93 ? -2.670 -14.279 -5.016 1.00 97.81 93 HIS A N 1
ATOM 741 C CA . HIS A 1 93 ? -2.790 -12.870 -5.399 1.00 97.81 93 HIS A CA 1
ATOM 742 C C . HIS A 1 93 ? -1.501 -12.087 -5.128 1.00 97.81 93 HIS A C 1
ATOM 744 O O . HIS A 1 93 ? -1.197 -11.157 -5.865 1.00 97.81 93 HIS A O 1
ATOM 750 N N . CYS A 1 94 ? -0.756 -12.444 -4.077 1.00 97.88 94 CYS A N 1
ATOM 751 C CA . CYS A 1 94 ? 0.556 -11.866 -3.805 1.00 97.88 94 CYS A CA 1
ATOM 752 C C . CYS A 1 94 ? 1.495 -12.122 -4.985 1.00 97.88 94 CYS A C 1
ATOM 754 O O . CYS A 1 94 ? 2.087 -11.179 -5.491 1.00 97.88 94 CYS A O 1
ATOM 756 N N . ASP A 1 95 ? 1.567 -13.359 -5.463 1.00 98.06 95 ASP A N 1
ATOM 757 C CA . ASP A 1 95 ? 2.436 -13.715 -6.585 1.00 98.06 95 ASP A CA 1
ATOM 758 C C . ASP A 1 95 ? 2.013 -12.960 -7.858 1.00 98.06 95 ASP A C 1
ATOM 760 O O . ASP A 1 95 ? 2.837 -12.292 -8.468 1.00 98.06 95 ASP A O 1
ATOM 764 N N . MET A 1 96 ? 0.706 -12.886 -8.146 1.00 98.06 96 MET A N 1
ATOM 765 C CA . MET A 1 96 ? 0.180 -12.100 -9.276 1.00 98.06 96 MET A CA 1
ATOM 766 C C . MET A 1 96 ? 0.550 -10.606 -9.226 1.00 98.06 96 MET A C 1
ATOM 768 O O . MET A 1 96 ? 0.800 -10.000 -10.265 1.00 98.06 96 MET A O 1
ATOM 772 N N . PHE A 1 97 ? 0.549 -9.981 -8.042 1.00 98.19 97 PHE A N 1
ATOM 773 C CA . PHE A 1 97 ? 1.016 -8.594 -7.910 1.00 98.19 97 PHE A CA 1
ATOM 774 C C . PHE A 1 97 ? 2.526 -8.472 -8.093 1.00 98.19 97 PHE A C 1
ATOM 776 O O . PHE A 1 97 ? 2.969 -7.465 -8.638 1.00 98.19 97 PHE A O 1
ATOM 783 N N . GLY A 1 98 ? 3.288 -9.459 -7.618 1.00 98.06 98 GLY A N 1
ATOM 784 C CA . GLY A 1 98 ? 4.736 -9.518 -7.797 1.00 98.06 98 GLY A CA 1
ATOM 785 C C . GLY A 1 98 ? 5.085 -9.529 -9.277 1.00 98.06 98 GLY A C 1
ATOM 786 O O . GLY A 1 98 ? 5.726 -8.591 -9.742 1.00 98.06 98 GLY A O 1
ATOM 787 N N . ASP A 1 99 ? 4.527 -10.492 -10.012 1.00 98.25 99 ASP A N 1
ATOM 788 C CA . ASP A 1 99 ? 4.710 -10.638 -11.459 1.00 98.25 99 ASP A CA 1
ATOM 789 C C . ASP A 1 99 ? 4.349 -9.339 -12.196 1.00 98.25 99 ASP A C 1
ATOM 791 O O . ASP A 1 99 ? 5.141 -8.806 -12.967 1.00 98.25 99 ASP A O 1
ATOM 795 N N . ALA A 1 100 ? 3.186 -8.748 -11.890 1.00 97.94 100 ALA A N 1
ATOM 796 C CA . ALA A 1 100 ? 2.761 -7.503 -12.526 1.00 97.94 100 ALA A CA 1
ATOM 797 C C . ALA A 1 100 ? 3.696 -6.318 -12.216 1.00 97.94 100 ALA A C 1
ATOM 799 O O . ALA A 1 100 ? 3.942 -5.476 -13.079 1.00 97.94 100 ALA A O 1
ATOM 800 N N . PHE A 1 101 ? 4.204 -6.204 -10.986 1.00 97.81 101 PHE A N 1
ATOM 801 C CA . PHE A 1 101 ? 5.136 -5.134 -10.625 1.00 97.81 101 PHE A CA 1
ATOM 802 C C . PHE A 1 101 ? 6.518 -5.342 -11.242 1.00 97.81 101 PHE A C 1
ATOM 804 O O . PHE A 1 101 ? 7.141 -4.357 -11.645 1.00 97.81 101 PHE A O 1
ATOM 811 N N . ASP A 1 102 ? 6.976 -6.585 -11.348 1.00 97.62 102 ASP A N 1
ATOM 812 C CA . ASP A 1 102 ? 8.231 -6.930 -12.008 1.00 97.62 102 ASP A CA 1
ATOM 813 C C . ASP A 1 102 ? 8.149 -6.647 -13.511 1.00 97.62 102 ASP A C 1
ATOM 815 O O . ASP A 1 102 ? 8.980 -5.892 -14.021 1.00 97.62 102 ASP A O 1
ATOM 819 N N . ASP A 1 103 ? 7.067 -7.051 -14.181 1.00 97.75 103 ASP A N 1
ATOM 820 C CA . ASP A 1 103 ? 6.798 -6.696 -15.579 1.00 97.75 103 ASP A CA 1
ATOM 821 C C . ASP A 1 103 ? 6.858 -5.174 -15.799 1.00 97.75 103 ASP A C 1
ATOM 823 O O . ASP A 1 103 ? 7.476 -4.679 -16.748 1.00 97.75 103 ASP A O 1
ATOM 827 N N . MET A 1 104 ? 6.259 -4.383 -14.898 1.00 96.62 104 MET A N 1
ATOM 828 C CA . MET A 1 104 ? 6.305 -2.919 -14.990 1.00 96.62 104 MET A CA 1
ATOM 829 C C . MET A 1 104 ? 7.727 -2.363 -14.829 1.00 96.62 104 MET A C 1
ATOM 831 O O . MET A 1 104 ? 8.108 -1.448 -15.572 1.00 96.62 104 MET A O 1
ATOM 835 N N . ARG A 1 105 ? 8.517 -2.902 -13.893 1.00 95.94 105 ARG A N 1
ATOM 836 C CA . ARG A 1 105 ? 9.921 -2.513 -13.668 1.00 95.94 105 ARG A CA 1
ATOM 837 C C . ARG A 1 105 ? 10.820 -2.887 -14.849 1.00 95.94 105 ARG A C 1
ATOM 839 O O . ARG A 1 105 ? 11.726 -2.127 -15.183 1.00 95.94 105 ARG A O 1
ATOM 846 N N . GLU A 1 106 ? 10.566 -4.014 -15.499 1.00 96.69 106 GLU A N 1
ATOM 847 C CA . GLU A 1 106 ? 11.353 -4.495 -16.640 1.00 96.69 106 GLU A CA 1
ATOM 848 C C . GLU A 1 106 ? 10.935 -3.850 -17.971 1.00 96.69 106 GLU A C 1
ATOM 850 O O . GLU A 1 106 ? 11.727 -3.753 -18.921 1.00 96.69 106 GLU A O 1
ATOM 855 N N . SER A 1 107 ? 9.702 -3.344 -18.036 1.00 96.38 107 SER A N 1
ATOM 856 C CA . SER A 1 107 ? 9.186 -2.604 -19.183 1.00 96.38 107 SER A CA 1
ATOM 857 C C . SER A 1 107 ? 9.919 -1.273 -19.420 1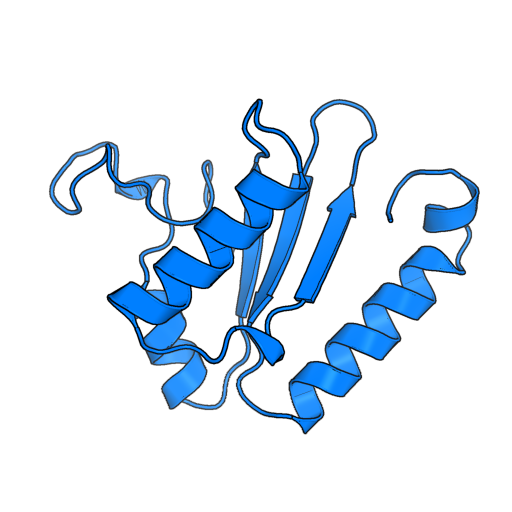.00 96.38 107 SER A C 1
ATOM 859 O O . SER A 1 107 ? 10.774 -0.815 -18.655 1.00 96.38 107 SER A O 1
ATOM 861 N N . MET A 1 108 ? 9.518 -0.570 -20.484 1.00 95.62 108 MET A N 1
ATOM 862 C CA . MET A 1 108 ? 9.971 0.799 -20.747 1.00 95.62 108 MET A CA 1
ATOM 863 C C . MET A 1 108 ? 9.711 1.760 -19.577 1.00 95.62 108 MET A C 1
ATOM 865 O O . MET A 1 108 ? 10.415 2.757 -19.447 1.00 95.62 108 MET A O 1
ATOM 869 N N . TRP A 1 109 ? 8.735 1.479 -18.711 1.00 93.44 109 TRP A N 1
ATOM 870 C CA . TRP A 1 109 ? 8.384 2.353 -17.596 1.00 93.44 109 TRP A CA 1
ATOM 871 C C . TRP A 1 109 ? 9.485 2.351 -16.536 1.00 93.44 109 TRP A C 1
ATOM 873 O O . TRP A 1 109 ? 9.962 3.425 -16.156 1.00 93.44 109 TRP A O 1
ATOM 883 N N . GLY A 1 110 ? 9.954 1.176 -16.114 1.00 94.06 110 GLY A N 1
ATOM 884 C CA . GLY A 1 110 ? 11.090 1.087 -15.199 1.00 94.06 110 GLY A CA 1
ATOM 885 C C . GLY A 1 110 ? 12.403 1.539 -15.840 1.00 94.06 110 GLY A C 1
ATOM 886 O O . GLY A 1 110 ? 13.129 2.323 -15.228 1.00 94.06 110 GLY A O 1
ATOM 887 N N . LYS A 1 111 ? 12.658 1.196 -17.114 1.00 94.50 111 LYS A N 1
ATOM 888 C CA . LYS A 1 111 ? 13.849 1.674 -17.858 1.00 94.50 111 LYS A CA 1
ATOM 889 C C . LYS A 1 111 ? 13.931 3.203 -17.947 1.00 94.50 111 LYS A C 1
ATOM 891 O O . LYS A 1 111 ? 15.016 3.769 -17.883 1.00 94.50 111 LYS A O 1
ATOM 896 N N . LEU A 1 112 ? 12.787 3.883 -18.059 1.00 94.25 112 LEU A N 1
ATOM 897 C CA . LEU A 1 112 ? 12.687 5.349 -18.072 1.00 94.25 112 LEU A CA 1
ATOM 898 C C . LEU A 1 112 ? 12.597 5.974 -16.665 1.00 94.25 112 LEU A C 1
ATOM 900 O O . LEU A 1 112 ? 12.331 7.180 -16.549 1.00 94.25 112 LEU A O 1
ATOM 904 N N . GLY A 1 113 ? 12.755 5.174 -15.603 1.00 92.62 113 GLY A N 1
ATOM 905 C CA . GLY A 1 113 ? 12.681 5.604 -14.204 1.00 92.62 113 GLY A CA 1
ATOM 906 C C . GLY A 1 113 ? 11.301 6.117 -13.782 1.00 92.62 113 GLY A C 1
ATOM 907 O O . GLY A 1 113 ? 11.196 6.934 -12.865 1.00 92.62 113 GLY A O 1
ATOM 908 N N . VAL A 1 114 ? 10.238 5.711 -14.484 1.00 93.38 114 VAL A N 1
ATOM 909 C CA . VAL A 1 114 ? 8.854 6.098 -14.172 1.00 93.38 114 VAL A CA 1
ATOM 910 C C . VAL A 1 114 ? 8.392 5.397 -12.899 1.00 93.38 114 VAL A C 1
ATOM 912 O O . VAL A 1 114 ? 7.834 6.059 -12.019 1.00 93.38 114 VAL A O 1
ATOM 915 N N . CYS A 1 115 ? 8.680 4.098 -12.785 1.00 95.00 115 CYS A N 1
ATOM 916 C CA . CYS A 1 115 ? 8.360 3.277 -11.624 1.00 95.00 115 CYS A CA 1
ATOM 917 C C . CYS A 1 115 ? 9.550 2.436 -11.141 1.00 95.00 115 CYS A C 1
ATOM 919 O O . CYS A 1 115 ? 10.476 2.167 -11.905 1.00 95.00 115 CYS A O 1
ATOM 921 N N . ARG A 1 116 ? 9.516 2.041 -9.866 1.00 92.38 116 ARG A N 1
ATOM 922 C CA . ARG A 1 116 ? 10.445 1.100 -9.224 1.00 92.38 116 ARG A CA 1
ATOM 923 C C . ARG A 1 116 ? 9.779 0.381 -8.056 1.00 92.38 116 ARG A C 1
ATOM 925 O O . ARG A 1 116 ? 8.861 0.976 -7.445 1.00 92.38 116 ARG A O 1
#

Organism: NCBI:txid1120997